Protein AF-A0A920EC47-F1 (afdb_monomer)

Mean predicted aligned error: 3.17 Å

Sequence (73 aa):
MPPNLVDLSIEKIAINAVMAGCKPEYLPIVISALEAVCTDEFNMHGLLATTMPVGPVMFVNGPIRNEIGMNSG

Structure (mmCIF, N/CA/C/O backbone):
data_AF-A0A920EC47-F1
#
_entry.id   AF-A0A920EC47-F1
#
loop_
_atom_site.group_PDB
_atom_site.id
_atom_site.type_symbol
_atom_site.label_atom_id
_atom_site.label_alt_id
_atom_site.label_comp_id
_atom_site.label_asym_id
_atom_site.label_entity_id
_atom_site.label_seq_id
_atom_site.pdbx_PDB_ins_code
_atom_site.Cartn_x
_atom_site.Cartn_y
_atom_site.Cartn_z
_atom_site.occupancy
_atom_site.B_iso_or_equiv
_atom_site.auth_seq_id
_atom_site.auth_comp_id
_atom_site.auth_asym_id
_atom_site.auth_atom_id
_atom_site.pdbx_PDB_model_num
ATOM 1 N N . MET A 1 1 ? 6.207 -4.871 -9.427 1.00 85.44 1 MET A N 1
ATOM 2 C CA . MET A 1 1 ? 6.735 -4.089 -8.278 1.00 85.44 1 MET A CA 1
ATOM 3 C C . MET A 1 1 ? 8.232 -3.833 -8.441 1.00 85.44 1 MET A C 1
ATOM 5 O O . MET A 1 1 ? 8.972 -4.800 -8.614 1.00 85.44 1 MET A O 1
ATOM 9 N N . PRO A 1 2 ? 8.705 -2.575 -8.395 1.00 88.31 2 PRO A N 1
ATOM 10 C CA . PRO A 1 2 ? 10.139 -2.281 -8.327 1.00 88.31 2 PRO A CA 1
ATOM 11 C C . PRO A 1 2 ? 10.788 -2.879 -7.058 1.00 88.31 2 PRO A C 1
ATOM 13 O O . PRO A 1 2 ? 10.091 -3.108 -6.071 1.00 88.31 2 PRO A O 1
ATOM 16 N N . PRO A 1 3 ? 12.107 -3.139 -7.061 1.00 88.19 3 PRO A N 1
ATOM 17 C CA . PRO A 1 3 ? 13.039 -2.920 -8.171 1.00 88.19 3 PRO A CA 1
ATOM 18 C C . PRO A 1 3 ? 13.042 -4.054 -9.209 1.00 88.19 3 PRO A C 1
ATOM 20 O O . PRO A 1 3 ? 13.403 -3.817 -10.353 1.00 88.19 3 PRO A O 1
ATOM 23 N N . ASN A 1 4 ? 12.592 -5.259 -8.846 1.00 89.81 4 ASN A N 1
ATOM 24 C CA . ASN A 1 4 ? 12.716 -6.451 -9.699 1.00 89.81 4 ASN A CA 1
ATOM 25 C C . ASN A 1 4 ? 11.626 -6.573 -10.777 1.00 89.81 4 ASN A C 1
ATOM 27 O O . ASN A 1 4 ? 11.666 -7.504 -11.573 1.00 89.81 4 ASN A O 1
ATOM 31 N N . LEU A 1 5 ? 10.639 -5.670 -10.772 1.00 87.88 5 LEU A N 1
ATOM 32 C CA . LEU A 1 5 ? 9.515 -5.614 -11.717 1.00 87.88 5 LEU A CA 1
ATOM 33 C C . LEU A 1 5 ? 8.746 -6.940 -11.852 1.00 87.88 5 LEU A C 1
ATOM 35 O O . LEU A 1 5 ? 8.199 -7.251 -12.901 1.00 87.88 5 LEU A O 1
ATOM 39 N N . VAL A 1 6 ? 8.666 -7.695 -10.755 1.00 91.31 6 VAL A N 1
ATOM 40 C CA . VAL A 1 6 ? 7.894 -8.942 -10.673 1.00 91.31 6 VAL A CA 1
ATOM 41 C C . VAL A 1 6 ? 6.455 -8.687 -10.241 1.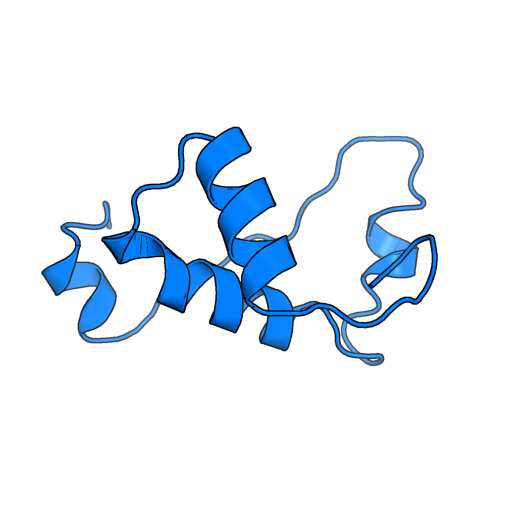00 91.31 6 VAL A C 1
ATOM 43 O O . VAL A 1 6 ? 6.168 -7.695 -9.554 1.00 91.31 6 VAL A O 1
ATOM 46 N N . ASP A 1 7 ? 5.582 -9.630 -10.586 1.00 90.69 7 ASP A N 1
ATOM 47 C CA . ASP A 1 7 ? 4.186 -9.634 -10.163 1.00 90.69 7 ASP A CA 1
ATOM 48 C C . ASP A 1 7 ? 4.041 -9.792 -8.644 1.00 90.69 7 ASP A C 1
ATOM 50 O O . ASP A 1 7 ? 4.767 -10.548 -7.975 1.00 90.69 7 ASP A O 1
ATOM 54 N N . LEU A 1 8 ? 3.058 -9.069 -8.108 1.00 92.56 8 LEU A N 1
ATOM 55 C CA . LEU A 1 8 ? 2.636 -9.133 -6.715 1.00 92.56 8 LEU A CA 1
ATOM 56 C C . LEU A 1 8 ? 1.462 -10.101 -6.590 1.00 92.56 8 LEU A C 1
ATOM 58 O O . LEU A 1 8 ? 0.348 -9.790 -7.001 1.00 92.56 8 LEU A O 1
ATOM 62 N N . SER A 1 9 ? 1.698 -11.265 -5.991 1.00 95.88 9 SER A N 1
ATOM 63 C CA . SER A 1 9 ? 0.607 -1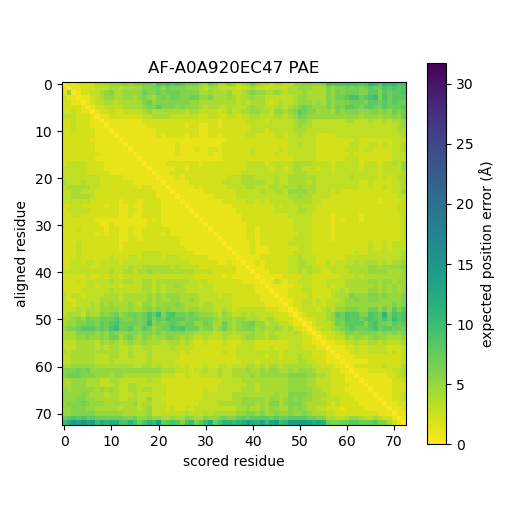2.144 -5.574 1.00 95.88 9 SER A CA 1
ATOM 64 C C . SER A 1 9 ? 0.058 -11.715 -4.213 1.00 95.88 9 SER A C 1
ATOM 66 O O . SER A 1 9 ? 0.794 -11.193 -3.372 1.00 95.88 9 SER A O 1
ATOM 68 N N .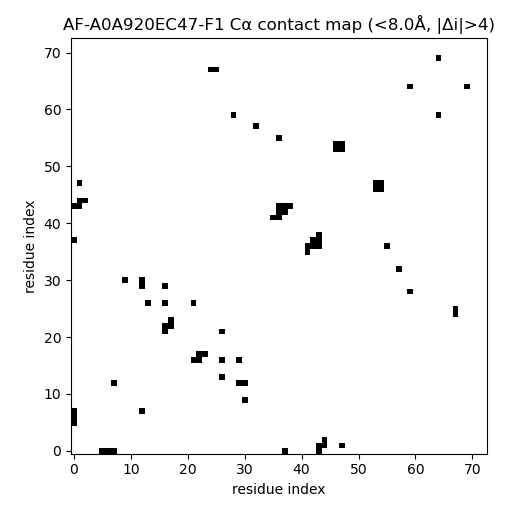 ILE A 1 10 ? -1.219 -12.014 -3.957 1.00 97.06 10 ILE A N 1
ATOM 69 C CA . ILE A 1 10 ? -1.857 -11.779 -2.650 1.00 97.06 10 ILE A CA 1
ATOM 70 C C . ILE A 1 10 ? -1.089 -12.475 -1.519 1.00 97.06 10 ILE A C 1
ATOM 72 O O . ILE A 1 10 ? -0.912 -11.897 -0.451 1.00 97.06 10 ILE A O 1
ATOM 76 N N . GLU A 1 11 ? -0.561 -13.675 -1.767 1.00 97.31 11 GLU A N 1
ATOM 77 C CA . GLU A 1 11 ? 0.276 -14.402 -0.808 1.00 97.31 11 GLU A CA 1
ATOM 78 C C . GLU A 1 11 ? 1.525 -13.600 -0.411 1.00 97.31 11 GLU A C 1
ATOM 80 O O . GLU A 1 11 ? 1.787 -13.411 0.775 1.00 97.31 11 GLU A O 1
ATOM 85 N N . LYS A 1 12 ? 2.266 -13.054 -1.387 1.00 96.19 12 LYS A N 1
ATOM 86 C CA . LYS A 1 12 ? 3.447 -12.222 -1.108 1.00 96.19 12 LYS A CA 1
ATOM 87 C C . LYS A 1 12 ? 3.077 -10.951 -0.350 1.00 96.19 12 LYS A C 1
ATOM 89 O O . LYS A 1 12 ? 3.837 -10.530 0.522 1.00 96.19 12 LYS A O 1
ATOM 94 N N . ILE A 1 13 ? 1.937 -10.340 -0.671 1.00 97.44 13 ILE A N 1
ATOM 95 C CA . ILE A 1 13 ? 1.445 -9.154 0.039 1.00 97.44 13 ILE A CA 1
ATOM 96 C C . ILE A 1 13 ? 1.154 -9.511 1.500 1.00 97.44 13 ILE A C 1
ATOM 98 O O . ILE A 1 13 ? 1.658 -8.842 2.399 1.00 97.44 13 ILE A O 1
ATOM 102 N N . ALA A 1 14 ? 0.415 -10.594 1.745 1.00 98.00 14 ALA A N 1
ATOM 103 C CA . ALA A 1 14 ? 0.052 -11.039 3.086 1.00 98.00 14 ALA A CA 1
ATOM 104 C C . ALA A 1 14 ? 1.280 -11.406 3.936 1.00 98.00 14 ALA A C 1
ATOM 106 O O . ALA A 1 14 ? 1.372 -10.974 5.084 1.00 98.00 14 ALA A O 1
ATOM 107 N N . ILE A 1 15 ? 2.252 -12.134 3.367 1.00 97.62 15 ILE A N 1
ATOM 108 C CA . ILE A 1 15 ? 3.508 -12.479 4.052 1.00 97.62 15 ILE A CA 1
ATOM 109 C C . ILE A 1 15 ? 4.232 -11.204 4.500 1.00 97.62 15 ILE A C 1
ATOM 111 O O . ILE A 1 15 ? 4.548 -11.061 5.679 1.00 97.62 15 ILE A O 1
ATOM 115 N N . ASN A 1 16 ? 4.457 -10.252 3.588 1.00 96.81 16 ASN A N 1
ATOM 116 C CA . ASN A 1 16 ? 5.156 -9.010 3.928 1.00 96.81 16 ASN A CA 1
ATOM 117 C C . ASN A 1 16 ? 4.369 -8.150 4.930 1.00 96.81 16 ASN A C 1
ATOM 119 O O . ASN A 1 16 ? 4.968 -7.564 5.829 1.00 96.81 16 ASN A O 1
ATOM 123 N N . ALA A 1 17 ? 3.038 -8.105 4.822 1.00 97.94 17 ALA A N 1
ATOM 124 C CA . ALA A 1 17 ? 2.187 -7.383 5.762 1.00 97.94 17 ALA A CA 1
ATOM 125 C C . ALA A 1 17 ? 2.317 -7.948 7.188 1.00 97.94 17 ALA A C 1
ATOM 127 O O . ALA A 1 17 ? 2.545 -7.188 8.128 1.00 97.94 17 ALA A O 1
ATOM 128 N N . VAL A 1 18 ? 2.253 -9.272 7.359 1.00 97.94 18 VAL A N 1
ATOM 129 C CA . VAL A 1 18 ? 2.422 -9.918 8.673 1.00 97.94 18 VAL A CA 1
ATOM 130 C C . VAL A 1 18 ? 3.824 -9.679 9.234 1.00 97.94 18 VAL A C 1
ATOM 132 O O . VAL A 1 18 ? 3.960 -9.357 10.413 1.00 97.94 18 VAL A O 1
ATOM 135 N N . MET A 1 19 ? 4.863 -9.761 8.396 1.00 98.31 19 MET A N 1
ATOM 136 C CA . MET A 1 19 ? 6.242 -9.450 8.799 1.00 98.31 19 MET A CA 1
ATOM 137 C C . MET A 1 19 ? 6.396 -8.004 9.296 1.00 98.31 19 MET A C 1
ATOM 139 O O . MET A 1 19 ? 7.196 -7.746 10.193 1.00 98.31 19 MET A O 1
ATOM 143 N N . ALA A 1 20 ? 5.605 -7.071 8.760 1.00 97.38 20 ALA A N 1
ATOM 144 C CA . ALA A 1 20 ? 5.535 -5.682 9.212 1.00 97.38 20 ALA A CA 1
ATOM 145 C C . ALA A 1 20 ? 4.646 -5.471 10.461 1.00 97.38 20 ALA A C 1
ATOM 147 O O . ALA A 1 20 ? 4.462 -4.334 10.894 1.00 97.38 20 ALA A O 1
ATOM 148 N N . GLY A 1 21 ? 4.075 -6.533 11.042 1.00 97.19 21 GLY A N 1
ATOM 149 C CA . GLY A 1 21 ? 3.163 -6.453 12.189 1.00 97.19 21 GLY A CA 1
ATOM 150 C C . GLY A 1 21 ? 1.738 -6.017 11.831 1.00 97.19 21 GLY A C 1
ATOM 151 O O . GLY A 1 21 ? 0.978 -5.601 12.706 1.00 97.19 21 GLY A O 1
ATOM 152 N N . CYS A 1 22 ? 1.364 -6.086 10.552 1.00 96.88 22 CYS A N 1
ATOM 153 C CA . CYS A 1 22 ? 0.023 -5.754 10.088 1.00 96.88 22 CYS A CA 1
ATOM 154 C C . CYS A 1 22 ? -0.998 -6.790 10.581 1.00 96.88 22 CYS A C 1
ATOM 156 O O . CYS A 1 22 ? -0.744 -7.997 10.543 1.00 96.88 22 CYS A O 1
ATOM 158 N N . LYS A 1 23 ? -2.174 -6.322 11.012 1.00 95.75 23 LYS A N 1
ATOM 159 C CA . LYS A 1 23 ? -3.288 -7.209 11.356 1.00 95.75 23 LYS A CA 1
ATOM 160 C C . LYS A 1 23 ? -4.044 -7.649 10.096 1.00 95.75 23 LYS A C 1
ATOM 162 O O . LYS A 1 23 ? -4.126 -6.864 9.149 1.00 95.75 23 LYS A O 1
ATOM 167 N N . PRO A 1 24 ? -4.657 -8.847 10.082 1.00 95.88 24 PRO A N 1
ATOM 168 C CA . PRO A 1 24 ? -5.418 -9.332 8.930 1.00 95.88 24 PRO A CA 1
ATOM 169 C C . PRO A 1 24 ? -6.524 -8.374 8.473 1.00 95.88 24 PRO A C 1
ATOM 171 O O . PRO A 1 24 ? -6.732 -8.213 7.273 1.00 95.88 24 PRO A O 1
ATOM 174 N N . GLU A 1 25 ? -7.186 -7.684 9.408 1.00 95.56 25 GLU A N 1
ATOM 175 C CA . GLU A 1 25 ? -8.277 -6.746 9.100 1.00 95.56 25 GLU A CA 1
ATOM 176 C C . GLU A 1 25 ? -7.815 -5.543 8.257 1.00 95.56 25 GLU A C 1
ATOM 178 O O . GLU A 1 25 ? -8.626 -4.891 7.605 1.00 95.56 25 GLU A O 1
ATOM 183 N N . TYR A 1 26 ? -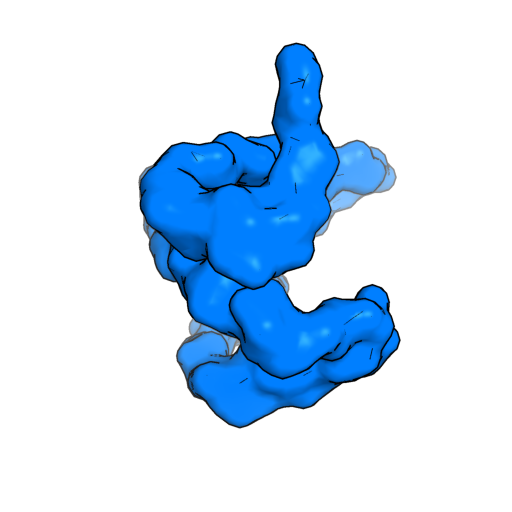6.511 -5.245 8.239 1.00 95.75 26 TYR A N 1
ATOM 184 C CA . TYR A 1 26 ? -5.938 -4.135 7.473 1.00 95.75 26 TYR A CA 1
ATOM 185 C C . TYR A 1 26 ? -5.488 -4.556 6.068 1.00 95.75 26 TYR A C 1
ATOM 187 O O . TYR A 1 26 ? -5.195 -3.696 5.236 1.00 95.75 26 TYR A O 1
ATOM 195 N N . LEU A 1 27 ? -5.437 -5.860 5.775 1.00 96.31 27 LEU A N 1
ATOM 196 C CA . LEU A 1 27 ? -4.941 -6.381 4.502 1.00 96.31 27 LEU A CA 1
ATOM 197 C C . LEU A 1 27 ? -5.668 -5.803 3.271 1.00 96.31 27 LEU A C 1
ATOM 199 O O . LEU A 1 27 ? -4.973 -5.464 2.312 1.00 96.31 27 LEU A O 1
ATOM 203 N N . PRO A 1 28 ? -7.005 -5.602 3.273 1.00 95.56 28 PRO A N 1
ATOM 204 C CA . PRO A 1 28 ? -7.684 -4.961 2.146 1.00 95.56 28 PRO A CA 1
ATOM 205 C C . PRO A 1 28 ? -7.135 -3.562 1.839 1.00 95.56 28 PRO A C 1
ATOM 207 O O . PRO A 1 28 ? -6.938 -3.221 0.679 1.00 95.56 28 PRO A O 1
ATOM 210 N N . ILE A 1 29 ? -6.799 -2.778 2.871 1.00 96.00 29 ILE A N 1
ATOM 211 C CA . ILE A 1 29 ? -6.225 -1.434 2.706 1.00 96.00 29 ILE A CA 1
ATOM 212 C C . ILE A 1 29 ? -4.815 -1.517 2.122 1.00 96.00 29 ILE A C 1
ATOM 214 O O . ILE A 1 29 ? -4.467 -0.714 1.262 1.00 96.00 29 ILE A O 1
ATOM 218 N N . VAL A 1 30 ? -4.008 -2.491 2.553 1.00 96.50 30 VAL A N 1
ATOM 219 C CA . VAL A 1 30 ? -2.661 -2.713 2.001 1.00 96.50 30 VAL A CA 1
ATOM 220 C C . VAL A 1 30 ? -2.729 -3.074 0.517 1.00 96.50 30 VAL A C 1
ATOM 222 O O . VAL A 1 30 ? -1.949 -2.545 -0.271 1.00 96.50 30 VAL A O 1
ATOM 225 N N . ILE A 1 31 ? -3.668 -3.939 0.123 1.00 97.00 31 ILE A N 1
ATOM 226 C CA . ILE A 1 31 ? -3.866 -4.319 -1.282 1.00 97.00 31 ILE A CA 1
ATOM 227 C C . ILE A 1 31 ? -4.260 -3.089 -2.102 1.00 97.00 31 ILE A C 1
ATOM 229 O O . ILE A 1 31 ? -3.580 -2.776 -3.074 1.00 97.00 31 ILE A O 1
ATOM 233 N N . SER A 1 32 ? -5.269 -2.335 -1.658 1.00 95.88 32 SER A N 1
ATOM 234 C CA . SER A 1 32 ? -5.697 -1.110 -2.343 1.00 95.88 32 SER A CA 1
ATOM 235 C C . SER A 1 32 ? -4.591 -0.053 -2.414 1.00 95.88 32 SER A C 1
ATOM 237 O O . SER A 1 32 ? -4.468 0.651 -3.413 1.00 95.88 32 SER A O 1
ATOM 239 N N . ALA A 1 33 ? -3.746 0.052 -1.384 1.00 95.81 33 ALA A N 1
ATOM 240 C CA . ALA A 1 33 ? -2.581 0.930 -1.407 1.00 95.81 33 ALA A CA 1
ATOM 241 C C . ALA A 1 33 ? -1.572 0.507 -2.481 1.00 95.81 33 ALA A C 1
ATOM 243 O O . ALA A 1 33 ? -1.075 1.354 -3.219 1.00 95.81 33 ALA A O 1
ATOM 244 N N . LEU A 1 34 ? -1.290 -0.794 -2.592 1.00 95.31 34 LEU A N 1
ATOM 245 C CA . LEU A 1 34 ? -0.388 -1.331 -3.608 1.00 95.31 34 LEU A CA 1
ATOM 246 C C . LEU A 1 34 ? -0.945 -1.153 -5.021 1.00 95.31 34 LEU A C 1
ATOM 248 O O . LEU A 1 34 ? -0.190 -0.753 -5.899 1.00 95.31 34 LEU A O 1
ATOM 252 N N . GLU A 1 35 ? -2.241 -1.379 -5.232 1.00 94.44 35 GLU A N 1
ATOM 253 C CA . GLU A 1 35 ? -2.914 -1.115 -6.511 1.00 94.44 35 GLU A CA 1
ATOM 254 C C . GLU A 1 35 ? -2.815 0.363 -6.910 1.00 94.44 35 GLU A C 1
ATOM 256 O O . GLU A 1 35 ? -2.576 0.668 -8.076 1.00 94.44 35 GLU A O 1
ATOM 261 N N . ALA A 1 36 ? -2.931 1.282 -5.945 1.00 94.62 36 ALA A N 1
ATOM 262 C CA . ALA A 1 36 ? -2.838 2.717 -6.197 1.00 94.62 36 ALA A CA 1
ATOM 263 C C . ALA A 1 36 ? -1.417 3.183 -6.564 1.00 94.62 36 ALA A C 1
ATOM 265 O O . ALA A 1 36 ? -1.263 4.053 -7.421 1.00 94.62 36 ALA A O 1
ATOM 266 N N . VAL A 1 37 ? -0.379 2.632 -5.922 1.00 94.44 37 VAL A N 1
ATOM 267 C CA . VAL A 1 37 ? 1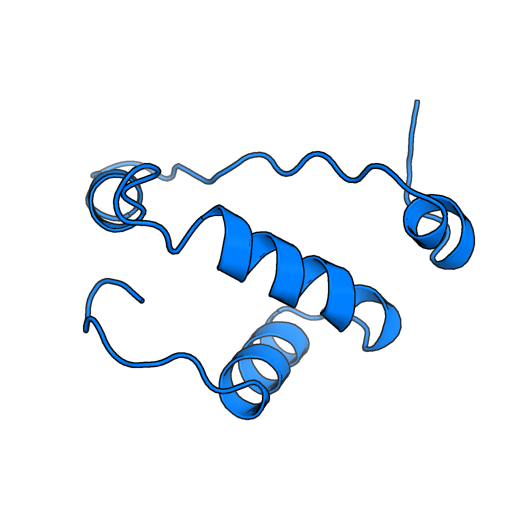.013 3.085 -6.128 1.00 94.44 37 VAL A CA 1
ATOM 268 C C . VAL A 1 37 ? 1.770 2.280 -7.184 1.00 94.44 37 VAL A C 1
ATOM 270 O O . VAL A 1 37 ? 2.755 2.766 -7.732 1.00 94.44 37 VAL A O 1
ATOM 273 N N . CYS A 1 38 ? 1.340 1.056 -7.500 1.00 92.62 38 CYS A N 1
ATOM 274 C CA . CYS A 1 38 ? 1.975 0.209 -8.515 1.00 92.62 38 CYS A CA 1
ATOM 275 C C . CYS A 1 38 ? 1.435 0.482 -9.926 1.00 92.62 38 CYS A C 1
ATOM 277 O O . CYS A 1 38 ? 1.223 -0.452 -10.697 1.00 92.62 38 CYS A O 1
ATOM 279 N N . THR A 1 39 ? 1.238 1.756 -10.261 1.00 93.06 39 THR A N 1
ATOM 280 C CA . THR A 1 39 ? 0.890 2.214 -11.609 1.00 93.06 39 THR A CA 1
ATOM 281 C C . THR A 1 39 ? 2.092 2.889 -12.266 1.00 93.06 39 THR A C 1
ATOM 283 O O . THR A 1 39 ? 2.968 3.438 -11.587 1.00 93.06 39 THR A O 1
ATOM 286 N N . ASP A 1 40 ? 2.125 2.877 -13.598 1.00 90.88 40 ASP A N 1
ATOM 287 C CA . ASP A 1 40 ? 3.174 3.566 -14.357 1.00 90.88 40 ASP A CA 1
ATOM 288 C C . ASP A 1 40 ? 3.121 5.087 -14.140 1.00 90.88 40 ASP A C 1
ATOM 290 O O . ASP A 1 40 ? 4.160 5.737 -14.053 1.00 90.88 40 ASP A O 1
ATOM 294 N N . GLU A 1 41 ? 1.917 5.647 -13.980 1.00 95.19 41 GLU A N 1
ATOM 295 C CA . GLU A 1 41 ? 1.688 7.076 -13.729 1.00 95.19 41 GLU A CA 1
ATOM 296 C C . GLU A 1 41 ? 2.230 7.527 -12.367 1.00 95.19 41 GLU A C 1
ATOM 298 O O . GLU A 1 41 ? 2.846 8.588 -12.270 1.00 95.19 41 GLU A O 1
ATOM 303 N N . PHE A 1 42 ? 2.036 6.722 -11.315 1.00 93.44 42 PHE A N 1
ATOM 304 C CA . PHE A 1 42 ? 2.582 7.023 -9.991 1.00 93.44 42 PHE A CA 1
ATOM 305 C C . PHE A 1 42 ? 4.105 6.817 -9.933 1.00 93.44 42 PHE A C 1
ATOM 307 O O . PHE A 1 42 ? 4.793 7.486 -9.164 1.00 93.44 42 PHE A O 1
ATOM 314 N N . ASN A 1 43 ? 4.644 5.910 -10.757 1.00 92.12 43 ASN A N 1
ATOM 315 C CA . ASN A 1 43 ? 6.072 5.618 -10.880 1.00 92.12 43 ASN A CA 1
ATOM 316 C C . ASN A 1 43 ? 6.765 5.341 -9.529 1.00 92.12 43 ASN A C 1
ATOM 318 O O . ASN A 1 43 ? 7.708 6.023 -9.112 1.00 92.12 43 ASN A O 1
ATOM 322 N N . MET A 1 44 ? 6.344 4.265 -8.857 1.00 92.31 44 MET A N 1
ATOM 323 C CA . MET A 1 44 ? 6.947 3.829 -7.589 1.00 92.31 44 MET A CA 1
ATOM 324 C C . MET A 1 44 ? 8.461 3.565 -7.692 1.00 92.31 44 MET A C 1
ATOM 326 O O . MET A 1 44 ? 9.180 3.666 -6.699 1.00 92.31 44 MET A O 1
ATOM 330 N N . HIS A 1 45 ? 8.970 3.229 -8.883 1.00 91.69 45 HIS A N 1
ATOM 331 C CA . HIS A 1 45 ? 10.400 3.000 -9.088 1.00 91.69 45 HIS A CA 1
ATOM 332 C C . HIS A 1 45 ? 11.209 4.282 -8.863 1.00 91.69 45 HIS A C 1
ATOM 334 O O . HIS A 1 45 ? 12.208 4.249 -8.150 1.00 91.69 45 HIS A O 1
ATOM 340 N N . GLY A 1 46 ? 10.750 5.411 -9.412 1.00 91.06 46 GLY A N 1
ATOM 341 C CA . GLY A 1 46 ? 11.388 6.710 -9.199 1.00 91.06 46 GLY A CA 1
ATOM 342 C C . GLY A 1 46 ? 11.387 7.135 -7.729 1.00 91.06 46 GLY A C 1
ATOM 343 O O . GLY A 1 46 ? 12.381 7.678 -7.254 1.00 91.06 46 GLY A O 1
ATOM 344 N N . LEU A 1 47 ? 10.309 6.831 -6.997 1.00 90.88 47 LEU A N 1
ATOM 345 C CA . LEU A 1 47 ? 10.198 7.127 -5.567 1.00 90.88 47 LEU A CA 1
ATOM 346 C C . LEU A 1 47 ? 11.168 6.287 -4.724 1.00 90.88 47 LEU A C 1
ATOM 348 O O . LEU A 1 47 ? 11.803 6.816 -3.822 1.00 90.88 47 LEU A O 1
ATOM 352 N N . LEU A 1 48 ? 11.304 4.989 -5.009 1.00 89.62 48 LEU A N 1
ATOM 353 C CA . LEU A 1 48 ? 12.168 4.093 -4.230 1.00 89.62 48 LEU A CA 1
ATOM 354 C C . LEU A 1 48 ? 13.657 4.179 -4.603 1.00 89.62 48 LEU A C 1
ATOM 356 O O . LEU A 1 48 ? 14.497 3.684 -3.855 1.00 89.62 48 LEU A O 1
ATOM 360 N N . ALA A 1 49 ? 13.995 4.792 -5.740 1.00 90.12 49 ALA A N 1
ATOM 361 C CA . ALA A 1 49 ? 15.366 4.956 -6.226 1.00 90.12 49 ALA A CA 1
ATOM 362 C C . ALA A 1 49 ? 16.039 6.263 -5.750 1.00 90.12 49 ALA A C 1
ATOM 364 O O . ALA A 1 49 ? 16.946 6.777 -6.407 1.00 90.12 49 ALA A O 1
ATOM 365 N N . THR A 1 50 ? 15.603 6.825 -4.6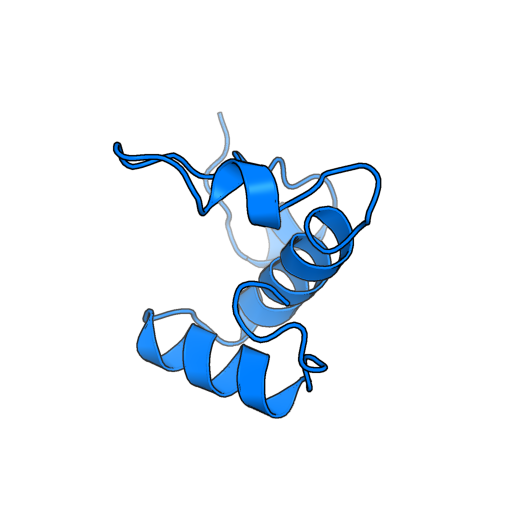20 1.00 90.31 50 THR A N 1
ATOM 366 C CA . THR A 1 50 ? 16.196 8.025 -4.011 1.00 90.31 50 THR A CA 1
ATOM 367 C C . THR A 1 50 ? 17.288 7.668 -2.998 1.00 90.31 50 THR A C 1
ATOM 369 O O . THR A 1 50 ? 17.334 6.572 -2.446 1.00 90.31 50 THR A O 1
ATOM 372 N N . THR A 1 51 ? 18.183 8.614 -2.702 1.00 91.88 51 THR A N 1
ATOM 373 C CA . THR A 1 51 ? 19.252 8.441 -1.696 1.00 91.88 51 THR A CA 1
ATOM 374 C C . THR A 1 51 ? 18.793 8.683 -0.253 1.00 91.88 51 THR A C 1
ATOM 376 O O . THR A 1 51 ? 19.548 8.422 0.681 1.00 91.88 51 THR A O 1
ATOM 379 N N . MET A 1 52 ? 17.570 9.185 -0.062 1.00 89.31 52 MET A N 1
ATOM 380 C CA . MET A 1 52 ? 16.976 9.535 1.232 1.00 89.31 52 MET A CA 1
ATOM 381 C C . MET A 1 52 ? 15.598 8.866 1.365 1.00 89.31 52 MET A C 1
ATOM 383 O O . MET A 1 52 ? 14.906 8.762 0.346 1.00 89.31 52 MET A O 1
ATOM 387 N N . PRO A 1 53 ? 15.168 8.444 2.574 1.00 84.62 53 PRO A N 1
ATOM 388 C CA . PRO A 1 53 ? 13.870 7.808 2.762 1.00 84.62 53 PRO A CA 1
ATOM 389 C C . PRO A 1 53 ? 12.718 8.714 2.330 1.00 84.62 53 PRO A C 1
ATOM 391 O O . PRO A 1 53 ? 12.585 9.847 2.790 1.00 84.62 53 PRO A O 1
ATOM 394 N N . VAL A 1 54 ? 11.861 8.176 1.474 1.00 88.38 54 VAL A N 1
ATOM 395 C CA . VAL A 1 54 ? 10.606 8.780 1.037 1.00 88.38 54 VAL A CA 1
ATOM 396 C C . VAL A 1 54 ? 9.573 7.665 0.925 1.00 88.38 54 VAL A C 1
ATOM 398 O O . VAL A 1 54 ? 9.905 6.524 0.603 1.00 88.38 54 VAL A O 1
ATOM 401 N N . GLY A 1 55 ? 8.320 7.978 1.235 1.00 88.69 55 GLY A N 1
ATOM 402 C CA . GLY A 1 55 ? 7.219 7.030 1.152 1.00 88.69 55 GLY A CA 1
ATOM 403 C C . GLY A 1 55 ? 5.929 7.732 0.740 1.00 88.69 55 GLY A C 1
ATOM 404 O O . GLY A 1 55 ? 5.759 8.914 1.053 1.00 88.69 55 GLY A O 1
ATOM 405 N N . PRO A 1 56 ? 5.022 7.032 0.039 1.00 91.81 56 PRO A N 1
ATOM 406 C CA . PRO A 1 56 ? 3.694 7.554 -0.241 1.00 91.81 56 PRO A CA 1
ATOM 407 C C . PRO A 1 56 ? 2.924 7.789 1.063 1.00 91.81 56 PRO A C 1
ATOM 409 O O . PRO A 1 56 ? 2.968 6.975 1.987 1.00 91.81 56 PRO A O 1
ATOM 412 N N . VAL A 1 57 ? 2.182 8.894 1.120 1.00 92.50 57 VAL A N 1
ATOM 413 C CA . VAL A 1 57 ? 1.174 9.124 2.159 1.00 92.50 57 VAL A CA 1
ATOM 414 C C . VAL A 1 57 ? -0.155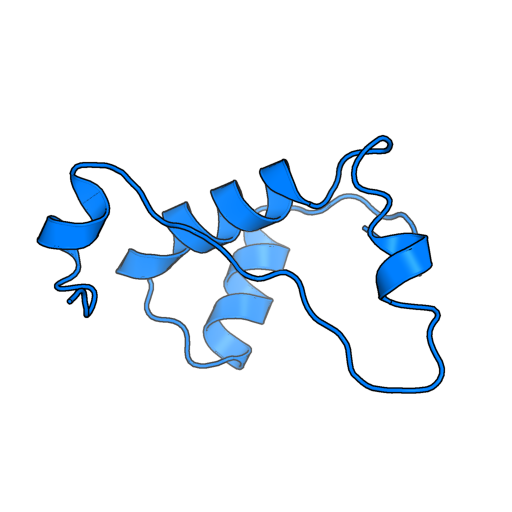 8.583 1.647 1.00 92.50 57 VAL A C 1
ATOM 416 O O . VAL A 1 57 ? -0.620 8.987 0.583 1.00 92.50 57 VAL A O 1
ATOM 419 N N . MET A 1 58 ? -0.767 7.676 2.407 1.00 92.69 58 MET A N 1
ATOM 420 C CA . MET A 1 58 ? -2.033 7.050 2.033 1.00 92.69 58 MET A CA 1
ATOM 421 C C . MET A 1 58 ? -3.204 7.736 2.737 1.00 92.69 58 MET A C 1
ATOM 423 O O . MET A 1 58 ? -3.212 7.856 3.962 1.00 92.69 58 MET A O 1
ATOM 427 N N . PHE A 1 59 ? -4.218 8.132 1.968 1.00 93.19 59 PHE A N 1
ATOM 428 C CA . PHE A 1 59 ? -5.488 8.633 2.492 1.00 93.19 59 PHE A CA 1
ATOM 429 C C . PHE A 1 59 ? -6.546 7.537 2.394 1.00 93.19 59 PHE A C 1
ATOM 431 O O . PHE A 1 59 ? -6.866 7.074 1.302 1.00 93.19 59 PHE A O 1
ATOM 438 N N . VAL A 1 60 ? -7.105 7.130 3.534 1.00 93.81 60 VAL A N 1
ATOM 439 C CA . VAL A 1 60 ? -8.130 6.081 3.591 1.00 93.81 60 VAL A CA 1
ATOM 440 C C . VAL A 1 60 ? -9.502 6.723 3.762 1.00 93.81 60 VAL A C 1
ATOM 442 O O . VAL A 1 60 ? -9.797 7.357 4.777 1.00 93.81 60 VAL A O 1
ATOM 445 N N . ASN A 1 61 ? -10.363 6.547 2.762 1.00 92.31 61 ASN A N 1
ATOM 446 C CA . ASN A 1 61 ? -11.729 7.053 2.775 1.00 92.31 61 ASN A CA 1
ATOM 447 C C . ASN A 1 61 ? -12.718 5.934 2.438 1.00 92.31 61 ASN A C 1
ATOM 449 O O . ASN A 1 61 ? -12.560 5.250 1.432 1.00 92.31 61 ASN A O 1
ATOM 453 N N . GLY A 1 62 ? -13.739 5.763 3.276 1.00 92.88 62 GLY A N 1
ATOM 454 C CA . GLY A 1 62 ? -14.762 4.729 3.119 1.00 92.88 62 GLY A CA 1
ATOM 455 C C . GLY A 1 62 ? -15.156 4.072 4.447 1.00 92.88 62 GLY A C 1
ATOM 456 O O . GLY A 1 62 ? -14.530 4.355 5.470 1.00 92.88 62 GLY A O 1
ATOM 457 N N . PRO A 1 63 ? -16.181 3.196 4.447 1.00 94.62 63 PRO A N 1
ATOM 458 C CA . PRO A 1 63 ? -16.704 2.549 5.658 1.00 94.62 63 PRO A CA 1
ATOM 459 C C . PRO A 1 63 ? -15.645 1.786 6.460 1.00 94.62 63 PRO A C 1
ATOM 461 O O . PRO A 1 63 ? -15.625 1.879 7.688 1.00 94.62 63 PRO A O 1
ATOM 464 N N . ILE A 1 64 ? -14.700 1.144 5.760 1.00 94.50 64 ILE A N 1
ATOM 465 C CA . ILE A 1 64 ? -13.630 0.335 6.355 1.00 94.50 64 ILE A CA 1
ATOM 466 C C . ILE A 1 64 ? -12.818 1.087 7.414 1.00 94.50 64 ILE A C 1
ATOM 468 O O . ILE A 1 64 ? -12.417 0.485 8.402 1.00 94.50 64 ILE A O 1
ATOM 472 N N . ARG A 1 65 ? -12.630 2.412 7.276 1.00 94.56 65 ARG A N 1
ATOM 473 C CA . ARG A 1 65 ? -11.891 3.216 8.267 1.00 94.56 65 ARG A CA 1
ATOM 474 C C . ARG A 1 65 ? -12.556 3.181 9.648 1.00 94.56 65 ARG A C 1
ATOM 476 O O . ARG A 1 65 ? -11.863 3.199 10.657 1.00 94.56 65 ARG A O 1
ATOM 483 N N . ASN A 1 66 ? -13.888 3.096 9.687 1.00 94.56 66 ASN A N 1
ATOM 484 C CA . ASN A 1 66 ? -14.651 2.993 10.927 1.00 94.56 66 ASN A CA 1
ATOM 485 C C . ASN A 1 66 ? -14.651 1.551 11.452 1.00 94.56 66 ASN A C 1
ATOM 487 O O . ASN A 1 66 ? -14.514 1.343 12.652 1.00 94.56 66 ASN A O 1
ATOM 491 N N . GLU A 1 67 ? -14.775 0.563 10.559 1.00 94.75 67 GLU A N 1
ATOM 492 C CA . GLU A 1 67 ? -14.811 -0.868 10.905 1.00 94.75 67 GLU A CA 1
ATOM 493 C C . GLU A 1 67 ? -13.536 -1.326 11.618 1.00 94.75 67 GLU A C 1
ATOM 495 O O . GLU A 1 67 ? -13.600 -2.106 12.566 1.00 94.75 67 GLU A O 1
ATOM 500 N N . ILE A 1 68 ? -12.383 -0.799 11.202 1.00 94.38 68 ILE A N 1
ATOM 501 C CA . ILE A 1 68 ? -11.088 -1.141 11.799 1.00 94.38 68 ILE A CA 1
ATOM 502 C C . ILE A 1 68 ? -10.667 -0.200 12.937 1.00 94.38 68 ILE A C 1
ATOM 504 O O . ILE A 1 68 ? -9.568 -0.343 13.471 1.00 94.38 68 ILE A O 1
ATOM 508 N N . GLY A 1 69 ? -11.504 0.785 13.285 1.00 94.06 69 GLY A N 1
ATOM 509 C CA . GLY A 1 69 ? -11.178 1.801 14.288 1.00 94.06 69 GLY A CA 1
ATOM 510 C C . GLY A 1 69 ? -9.941 2.628 13.928 1.00 94.06 69 GLY A C 1
ATOM 511 O O . GLY A 1 69 ? -9.090 2.871 14.783 1.00 94.06 69 GLY A O 1
ATOM 512 N N . MET A 1 70 ? -9.802 3.021 12.657 1.00 94.00 70 MET A N 1
ATOM 513 C CA . MET A 1 70 ? -8.663 3.809 12.191 1.00 94.00 70 MET A CA 1
ATOM 514 C C . MET A 1 70 ? -8.680 5.195 12.836 1.00 94.00 70 MET A C 1
ATOM 516 O O . MET A 1 70 ? -9.689 5.897 12.797 1.00 94.00 70 MET A O 1
ATOM 520 N N . ASN A 1 71 ? -7.542 5.604 13.397 1.00 92.44 71 ASN A N 1
ATOM 521 C CA . ASN A 1 71 ? -7.393 6.938 13.968 1.00 92.44 71 ASN A CA 1
ATOM 522 C C . ASN A 1 71 ? -7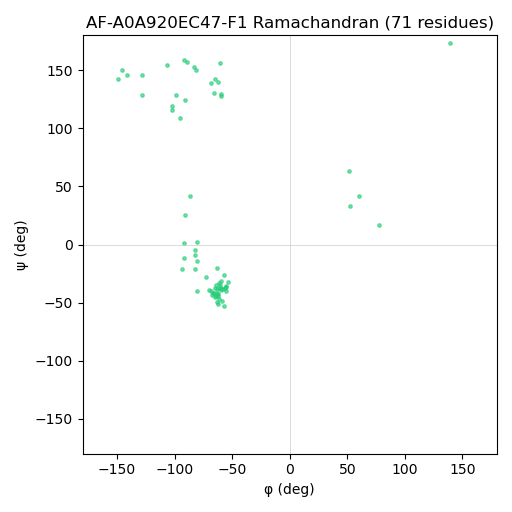.644 8.007 12.894 1.00 92.44 71 ASN A C 1
ATOM 524 O O . ASN A 1 71 ? -7.047 7.967 11.818 1.00 92.44 71 ASN A O 1
ATOM 528 N N . SER A 1 72 ? -8.500 8.975 13.209 1.00 88.69 72 SER A N 1
ATOM 529 C CA . SER A 1 72 ? -8.839 10.097 12.333 1.00 88.69 72 SER A CA 1
ATOM 530 C C . SER A 1 72 ? -9.176 11.331 13.168 1.00 88.69 72 SER A C 1
ATOM 532 O O . SER A 1 72 ? -9.822 11.189 14.208 1.00 88.69 72 SER A O 1
ATOM 534 N N . GLY A 1 73 ? -8.771 12.514 12.708 1.00 80.50 73 GLY A N 1
ATOM 535 C CA . GLY A 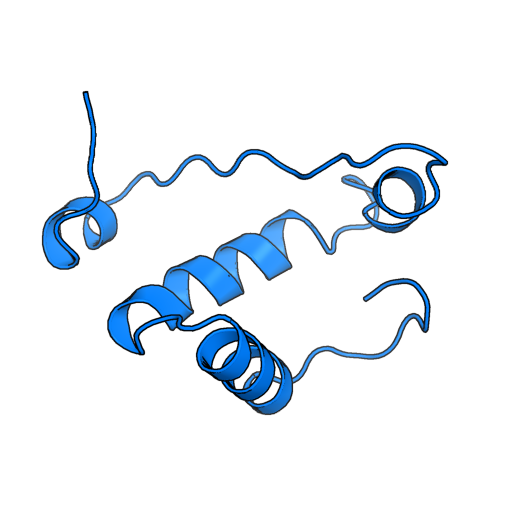1 73 ? -9.016 13.813 13.339 1.00 80.50 73 GLY A CA 1
ATOM 536 C C . GLY A 1 73 ? -8.654 14.949 12.399 1.00 80.50 73 GLY A C 1
ATOM 537 O O . GLY A 1 73 ? -7.716 14.745 11.595 1.00 80.50 73 GLY A O 1
#

Solvent-accessible surface area (backbone atoms only — not comparable to full-atom values): 4864 Å² total; per-residue (Å²): 76,70,92,82,65,46,86,84,49,69,67,60,51,51,53,55,37,48,75,71,69,49,56,76,91,51,45,68,59,55,50,54,51,47,64,65,40,72,34,82,89,65,34,50,51,70,57,70,71,51,99,61,97,68,76,89,85,85,84,85,83,62,72,64,44,64,76,71,65,54,89,82,133

Foldseek 3Di:
DPDVPDDDDLVNLVVVCVVVVHDPLCSVVSVVVCVVCVDVVNPVVVQVPDPDDDDDDDDDDDPSCVVVVPDDD

pLDDT: mean 93.33, std 3.48, range [80.5, 98.31]

Secondary structure (DSSP, 8-state):
-TTTT----HHHHHHHHHHTT--GGGHHHHHHHHHHHSSTTTTHHHHHTSSS---PPPP--STHHHHTT----

Radius of gyration: 13.49 Å; Cα contacts (8 Å, |Δi|>4): 39; chains: 1; bounding box: 36×28×29 Å

Nearest PDB structures (foldseek):
  2g5i-assembly1_C  TM=3.358E-01  e=1.739E+00  Staphylococcus aureus
  6f8s-assembly1_C  TM=3.760E-01  e=6.537E+00  Pseudomonas putida
  6fix-assembly1_B  TM=3.834E-01  e=6.985E+00  Pseudomonas putida